Protein AF-A0A506QEF0-F1 (afdb_monomer_lite)

Foldseek 3Di:
DPPPPVVVVCVVVVPDDDDPPDDDDCPVCSVVVVQLVVCQVLQWWKWWWFQDPVRDIDIWIWRFDDWDCDPNWIWTWTQTPVVNATDIGTSVRTDPIDTPNVDHDDDDDCVSPPPCPPPPVDPPPDQDKDKDKAAPVCLVVVCVVDPNVQWDADPVRITIGIDTDDDDDD

Radius of gyration: 21.19 Å; chains: 1; bounding box: 44×52×60 Å

Sequence (170 aa):
MLPSYEEEFQNKTNRVLIDYSPWDGIEHLRPKLKLLDEALDRYALVNFTYSDAKGEVYKRIVELHMLILKGREWYLQAYCLEKEAFRLFKLKRMKELVINRERIFIRRDATTQEYIKSESKSKPSNVPEVLLRFQDEARHLAEEWFDIEVFLPLEDGSWLIKKTYPENIN

Structure (mmCIF, N/CA/C/O backbone):
data_AF-A0A506QEF0-F1
#
_entry.id   AF-A0A506QEF0-F1
#
loop_
_atom_site.group_PDB
_atom_site.id
_atom_site.type_symbol
_atom_site.label_atom_id
_atom_site.label_alt_id
_atom_site.label_comp_id
_atom_site.label_asym_id
_atom_site.label_entity_id
_atom_site.label_seq_id
_atom_site.pdbx_PDB_ins_code
_atom_site.Cartn_x
_atom_site.Cartn_y
_atom_site.Cartn_z
_atom_site.occupancy
_atom_site.B_iso_or_equiv
_atom_site.auth_seq_id
_atom_site.auth_comp_id
_atom_site.auth_asym_id
_atom_site.auth_atom_id
_atom_site.pdbx_PDB_model_num
ATOM 1 N N . MET A 1 1 ? 18.700 -33.472 5.692 1.00 44.06 1 MET A N 1
ATOM 2 C CA . MET A 1 1 ? 18.908 -32.401 4.700 1.00 44.06 1 MET A CA 1
ATOM 3 C C . MET A 1 1 ? 18.121 -31.214 5.225 1.00 44.06 1 MET A C 1
ATOM 5 O O . MET A 1 1 ? 16.912 -31.346 5.350 1.00 44.06 1 MET A O 1
ATOM 9 N N . LEU A 1 2 ? 18.797 -30.175 5.725 1.00 47.66 2 LEU A N 1
ATOM 10 C CA . LEU A 1 2 ? 18.112 -28.955 6.175 1.00 47.66 2 LEU A CA 1
ATOM 11 C C . LEU A 1 2 ? 17.526 -28.266 4.932 1.00 47.66 2 LEU A C 1
ATOM 13 O O . LEU A 1 2 ? 18.206 -28.306 3.900 1.00 47.66 2 LEU A O 1
ATOM 17 N N . PRO A 1 3 ? 16.311 -27.691 4.994 1.00 52.22 3 PRO A N 1
ATOM 18 C CA . PRO A 1 3 ? 15.786 -26.914 3.878 1.00 52.22 3 PRO A CA 1
ATOM 19 C C . PRO A 1 3 ? 16.790 -25.814 3.536 1.00 52.22 3 PRO A C 1
ATOM 21 O O . PRO A 1 3 ? 17.461 -25.280 4.428 1.00 52.22 3 PRO A O 1
ATOM 24 N N . SER A 1 4 ? 16.941 -25.500 2.251 1.00 72.56 4 SER A N 1
ATOM 25 C CA . SER A 1 4 ? 17.800 -24.378 1.880 1.00 72.56 4 SER A CA 1
ATOM 26 C C . SER A 1 4 ? 17.256 -23.104 2.542 1.00 72.56 4 SER A C 1
ATOM 28 O O . SER A 1 4 ? 16.055 -22.967 2.774 1.00 72.56 4 SER A O 1
ATOM 30 N N . TYR A 1 5 ? 18.130 -22.151 2.865 1.00 62.66 5 TYR A N 1
ATOM 31 C CA . TYR A 1 5 ? 17.712 -20.856 3.417 1.00 62.66 5 TYR A CA 1
ATOM 32 C C . TYR A 1 5 ? 16.621 -20.182 2.555 1.00 62.66 5 TYR A C 1
ATOM 34 O O . TYR A 1 5 ? 15.729 -19.518 3.080 1.00 62.66 5 TYR A O 1
ATOM 42 N N . GLU A 1 6 ? 16.651 -20.416 1.239 1.00 53.00 6 GLU A N 1
ATOM 43 C CA . GLU A 1 6 ? 15.609 -20.000 0.297 1.00 53.00 6 GLU A CA 1
ATOM 44 C C . GLU A 1 6 ? 14.266 -20.697 0.545 1.00 53.00 6 GLU A C 1
ATOM 46 O O . GLU A 1 6 ? 13.243 -20.018 0.567 1.00 53.00 6 GLU A O 1
ATOM 51 N N . GLU A 1 7 ? 14.237 -22.010 0.788 1.00 55.62 7 GLU A N 1
ATOM 52 C CA . GLU A 1 7 ? 13.002 -22.726 1.138 1.00 55.62 7 GLU A CA 1
ATOM 53 C C . GLU A 1 7 ? 12.422 -22.257 2.475 1.00 55.62 7 GLU A C 1
ATOM 55 O O . GLU A 1 7 ? 11.206 -22.099 2.594 1.00 55.62 7 GLU A O 1
ATOM 60 N N . GLU A 1 8 ? 13.250 -21.996 3.490 1.00 54.81 8 GLU A N 1
ATOM 61 C CA . GLU A 1 8 ? 12.762 -21.462 4.769 1.00 54.81 8 GLU A CA 1
ATOM 62 C C . GLU A 1 8 ? 12.234 -20.029 4.641 1.00 54.81 8 GLU A C 1
ATOM 64 O O . GLU A 1 8 ? 11.225 -19.683 5.264 1.00 54.81 8 GLU A O 1
ATOM 69 N N . PHE A 1 9 ? 12.896 -19.193 3.837 1.00 58.66 9 PHE A N 1
ATOM 70 C CA . PHE A 1 9 ? 12.467 -17.823 3.573 1.00 58.66 9 PHE A CA 1
ATOM 71 C C . PHE A 1 9 ? 11.141 -17.802 2.808 1.00 58.66 9 PHE A C 1
ATOM 73 O O . PHE A 1 9 ? 10.189 -17.172 3.269 1.00 58.66 9 PHE A O 1
ATOM 80 N N . GLN A 1 10 ? 11.046 -18.570 1.719 1.00 52.19 10 GLN A N 1
ATOM 81 C CA . GLN A 1 10 ? 9.824 -18.714 0.929 1.00 52.19 10 GLN A CA 1
ATOM 82 C C . GLN A 1 10 ? 8.669 -19.246 1.783 1.00 52.19 10 GLN A C 1
ATOM 84 O O . GLN A 1 10 ? 7.589 -18.662 1.782 1.00 52.19 10 GLN A O 1
ATOM 89 N N . ASN A 1 11 ? 8.892 -20.281 2.600 1.00 55.06 11 ASN A N 1
ATOM 90 C CA . ASN A 1 11 ? 7.862 -20.825 3.493 1.00 55.06 11 ASN A CA 1
ATOM 91 C C . ASN A 1 11 ? 7.402 -19.842 4.585 1.00 55.06 11 ASN A C 1
ATOM 93 O O . ASN A 1 11 ? 6.277 -19.960 5.078 1.00 55.06 11 ASN A O 1
ATOM 97 N N . LYS A 1 12 ? 8.236 -18.871 4.981 1.00 52.94 12 LYS A N 1
ATOM 98 C CA . LYS A 1 12 ? 7.845 -17.802 5.916 1.00 52.94 12 LYS A CA 1
ATOM 99 C C . LYS A 1 12 ? 7.071 -16.680 5.224 1.00 52.94 12 LYS A C 1
ATOM 101 O O . LYS A 1 12 ? 6.142 -16.151 5.832 1.00 52.94 12 LYS A O 1
ATOM 106 N N . THR A 1 13 ? 7.406 -16.336 3.980 1.00 57.62 13 THR A N 1
ATOM 107 C CA . THR A 1 13 ? 6.732 -15.268 3.220 1.00 57.62 13 THR A CA 1
ATOM 108 C C . THR A 1 13 ? 5.435 -15.718 2.544 1.00 57.62 13 THR A C 1
ATOM 110 O O . THR A 1 13 ? 4.525 -14.905 2.416 1.00 57.62 13 THR A O 1
ATOM 113 N N . ASN A 1 14 ? 5.275 -17.005 2.210 1.00 55.91 14 ASN A N 1
ATOM 114 C CA . ASN A 1 14 ? 4.060 -17.554 1.579 1.00 55.91 14 ASN A CA 1
ATOM 115 C C . ASN A 1 14 ? 2.872 -17.767 2.542 1.00 55.91 14 ASN A C 1
ATOM 117 O O . ASN A 1 14 ? 1.907 -18.454 2.216 1.00 55.91 14 ASN A O 1
ATOM 121 N N . ARG A 1 15 ? 2.933 -17.208 3.757 1.00 57.72 15 ARG A N 1
ATOM 122 C CA . ARG A 1 15 ? 1.884 -17.340 4.786 1.00 57.72 15 ARG A CA 1
ATOM 123 C C . ARG A 1 15 ? 0.791 -16.272 4.702 1.00 57.72 15 ARG A C 1
ATOM 125 O O . ARG A 1 15 ? -0.085 -16.242 5.561 1.00 57.72 15 ARG A O 1
ATOM 132 N N . VAL A 1 16 ? 0.842 -15.398 3.697 1.00 66.81 16 VAL A N 1
ATOM 133 C CA . VAL A 1 16 ? -0.137 -14.327 3.486 1.00 66.81 16 VAL A CA 1
ATOM 134 C C . VAL A 1 16 ? -0.883 -14.589 2.183 1.00 66.81 16 VAL A C 1
ATOM 136 O O . VAL A 1 16 ? -0.321 -14.449 1.103 1.00 66.81 16 VAL A O 1
ATOM 139 N N . LEU A 1 17 ? -2.161 -14.958 2.290 1.00 65.12 17 LEU A N 1
ATOM 140 C CA . LEU A 1 17 ? -3.068 -15.037 1.149 1.00 65.12 17 LEU A CA 1
ATOM 141 C C . LEU A 1 17 ? -3.764 -13.685 0.984 1.00 65.12 17 LEU A C 1
ATOM 143 O O . LEU A 1 17 ? -4.499 -13.255 1.872 1.00 65.12 17 LEU A O 1
ATOM 147 N N . ILE A 1 18 ? -3.556 -13.026 -0.154 1.00 70.19 18 ILE A N 1
ATOM 148 C CA . ILE A 1 18 ? -4.299 -11.814 -0.498 1.00 70.19 18 ILE A CA 1
ATOM 149 C C . ILE A 1 18 ? -5.494 -12.226 -1.358 1.00 70.19 18 ILE A C 1
ATOM 151 O O . ILE A 1 18 ? -5.364 -12.457 -2.559 1.00 70.19 18 ILE A O 1
ATOM 155 N N . ASP A 1 19 ? -6.669 -12.334 -0.737 1.00 64.75 19 ASP A N 1
ATOM 156 C CA . ASP A 1 19 ? -7.910 -12.562 -1.472 1.00 64.75 19 ASP A CA 1
ATOM 157 C C . ASP A 1 19 ? -8.424 -11.245 -2.077 1.00 64.75 19 ASP A C 1
ATOM 159 O O . ASP A 1 19 ? -8.772 -10.298 -1.372 1.00 64.75 19 ASP A O 1
ATOM 163 N N . TYR A 1 20 ? -8.469 -11.192 -3.409 1.00 66.62 20 TYR A N 1
ATOM 164 C CA . TYR A 1 20 ? -9.007 -10.063 -4.176 1.00 66.62 20 TYR A CA 1
ATOM 165 C C . TYR A 1 20 ? -10.492 -10.232 -4.541 1.00 66.62 20 TYR A C 1
ATOM 167 O O . TYR A 1 20 ? -10.981 -9.550 -5.453 1.00 66.62 20 TYR A O 1
ATOM 175 N N . SER A 1 21 ? -11.191 -11.193 -3.934 1.00 63.75 21 SER A N 1
ATOM 176 C CA . SER A 1 21 ? -12.645 -11.334 -4.036 1.00 63.75 21 SER A CA 1
ATOM 177 C C . SER A 1 21 ? -13.335 -10.086 -3.471 1.00 63.75 21 SER A C 1
ATOM 179 O O . SER A 1 21 ? -12.772 -9.420 -2.599 1.00 63.75 21 SER A O 1
ATOM 181 N N . PRO A 1 22 ? -14.506 -9.699 -4.007 1.00 56.06 22 PRO A N 1
ATOM 182 C CA . PRO A 1 22 ? -15.133 -8.445 -3.629 1.00 56.06 22 PRO A CA 1
ATOM 183 C C . PRO A 1 22 ? -15.558 -8.470 -2.160 1.00 56.06 22 PRO A C 1
ATOM 185 O O . PRO A 1 22 ? -16.517 -9.130 -1.778 1.00 56.06 22 PRO A O 1
ATOM 188 N N . TRP A 1 23 ? -14.842 -7.683 -1.370 1.00 57.97 23 TRP A N 1
ATOM 189 C CA . TRP A 1 23 ? -15.360 -7.011 -0.191 1.00 57.97 23 TRP A CA 1
ATOM 190 C C . TRP A 1 23 ? -15.617 -5.570 -0.649 1.00 57.97 23 TRP A C 1
ATOM 192 O O . TRP A 1 23 ? -14.782 -5.012 -1.362 1.00 57.97 23 TRP A O 1
ATOM 202 N N . ASP A 1 24 ? -16.799 -5.022 -0.375 1.00 59.06 24 ASP A N 1
ATOM 203 C CA . ASP A 1 24 ? -17.357 -3.820 -1.021 1.00 59.06 24 ASP A CA 1
ATOM 204 C C . ASP A 1 24 ? -16.331 -2.692 -1.341 1.00 59.06 24 ASP A C 1
ATOM 206 O O . ASP A 1 24 ? -15.483 -2.333 -0.520 1.00 59.06 24 ASP A O 1
ATOM 210 N N . GLY A 1 25 ? -16.393 -2.123 -2.556 1.00 64.19 25 GLY A N 1
ATOM 211 C CA . GLY A 1 25 ? -15.646 -0.913 -2.951 1.00 64.19 25 GLY A CA 1
ATOM 212 C C . GLY A 1 25 ? -14.288 -1.063 -3.672 1.00 64.19 25 GLY A C 1
ATOM 213 O O . GLY A 1 25 ? -13.744 -0.048 -4.120 1.00 64.19 25 GLY A O 1
ATOM 214 N N . ILE A 1 26 ? -13.730 -2.269 -3.862 1.00 69.19 26 ILE A N 1
ATOM 215 C CA . ILE A 1 26 ? -12.393 -2.463 -4.497 1.00 69.19 26 ILE A CA 1
ATOM 216 C C . ILE A 1 26 ? -12.401 -3.083 -5.906 1.00 69.19 26 ILE A C 1
ATOM 218 O O . ILE A 1 26 ? -11.336 -3.327 -6.478 1.00 69.19 26 ILE A O 1
ATOM 222 N N . GLU A 1 27 ? -13.571 -3.307 -6.507 1.00 75.75 27 GLU A N 1
ATOM 223 C CA . GLU A 1 27 ? -13.699 -4.016 -7.795 1.00 75.75 27 GLU A CA 1
ATOM 224 C C . GLU A 1 27 ? -12.857 -3.391 -8.918 1.00 75.75 27 GLU A C 1
ATOM 226 O O . GLU A 1 27 ? -12.161 -4.085 -9.661 1.00 75.75 27 GLU A O 1
ATOM 231 N N . HIS A 1 28 ? -12.839 -2.059 -8.980 1.00 78.81 28 HIS A N 1
ATOM 232 C CA . HIS A 1 28 ? -12.095 -1.290 -9.977 1.00 78.81 28 HIS A CA 1
ATOM 233 C C . HIS A 1 28 ? -10.563 -1.387 -9.825 1.00 78.81 28 HIS A C 1
ATOM 235 O O . HIS A 1 28 ? -9.825 -1.044 -10.754 1.00 78.81 28 HIS A O 1
ATOM 241 N N . LEU A 1 29 ? -10.059 -1.835 -8.669 1.00 84.69 29 LEU A N 1
ATOM 242 C CA . LEU A 1 29 ? -8.626 -2.022 -8.417 1.00 84.69 29 LEU A CA 1
ATOM 243 C C . LEU A 1 29 ? -8.159 -3.454 -8.675 1.00 84.69 29 LEU A C 1
ATOM 245 O O . LEU A 1 29 ? -6.967 -3.656 -8.902 1.00 84.69 29 LEU A O 1
ATOM 249 N N . ARG A 1 30 ? -9.065 -4.437 -8.697 1.00 83.69 30 ARG A N 1
ATOM 250 C CA . ARG A 1 30 ? -8.721 -5.858 -8.852 1.00 83.69 30 ARG A CA 1
ATOM 251 C C . ARG A 1 30 ? -7.852 -6.155 -10.084 1.00 83.69 30 ARG A C 1
ATOM 253 O O . ARG A 1 30 ? -6.853 -6.855 -9.919 1.00 83.69 30 ARG A O 1
ATOM 260 N N . PRO A 1 31 ? -8.144 -5.629 -11.294 1.00 88.44 31 PRO A N 1
ATOM 261 C CA . PRO A 1 31 ? -7.285 -5.870 -12.454 1.00 88.44 31 PRO A CA 1
ATOM 262 C C . PRO A 1 31 ? -5.871 -5.316 -12.258 1.00 88.44 31 PRO A C 1
ATOM 264 O O . PRO A 1 31 ? -4.902 -5.959 -12.647 1.00 88.44 31 PRO A O 1
ATOM 267 N N . LYS A 1 32 ? -5.744 -4.151 -11.605 1.00 91.81 32 LYS A N 1
ATOM 268 C CA . LYS A 1 32 ? -4.442 -3.549 -11.295 1.00 91.81 32 LYS A CA 1
ATOM 269 C C . LYS A 1 32 ? -3.673 -4.393 -10.290 1.00 91.81 32 LYS A C 1
ATOM 271 O O . LYS A 1 32 ? -2.498 -4.632 -10.503 1.00 91.81 32 LYS A O 1
ATOM 276 N N . LEU A 1 33 ? -4.324 -4.850 -9.221 1.00 90.50 33 LEU A N 1
ATOM 277 C CA . LEU A 1 33 ? -3.675 -5.654 -8.185 1.00 90.50 33 LEU A CA 1
ATOM 278 C C . LEU A 1 33 ? -3.122 -6.962 -8.753 1.00 90.50 33 LEU A C 1
ATOM 280 O O . LEU A 1 33 ? -1.946 -7.229 -8.559 1.00 90.50 33 LEU A O 1
ATOM 284 N N . LYS A 1 34 ? -3.910 -7.695 -9.550 1.00 88.56 34 LYS A N 1
ATOM 285 C CA . LYS A 1 34 ? -3.433 -8.908 -10.240 1.00 88.56 34 LYS A CA 1
ATOM 286 C C . LYS A 1 34 ? -2.242 -8.637 -11.160 1.00 88.56 34 LYS A C 1
ATOM 288 O O . LYS A 1 34 ? -1.300 -9.415 -11.202 1.00 88.56 34 LYS A O 1
ATOM 293 N N . LEU A 1 35 ? -2.289 -7.529 -11.900 1.00 91.38 35 LEU A N 1
ATOM 294 C CA . LEU A 1 35 ? -1.202 -7.130 -12.790 1.00 91.38 35 LEU A CA 1
ATOM 295 C C . LEU A 1 35 ? 0.080 -6.796 -12.001 1.00 91.38 35 LEU A C 1
ATOM 297 O O . LEU A 1 35 ? 1.183 -7.132 -12.414 1.00 91.38 35 LEU A O 1
ATOM 301 N N . LEU A 1 36 ? -0.056 -6.114 -10.865 1.00 91.94 36 LEU A N 1
ATOM 302 C CA . LEU A 1 36 ? 1.074 -5.747 -10.014 1.00 91.94 36 LEU A CA 1
ATOM 303 C C . LEU A 1 36 ? 1.666 -6.957 -9.287 1.00 91.94 36 LEU A C 1
ATOM 305 O O . LEU A 1 36 ? 2.877 -7.005 -9.110 1.00 91.94 36 LEU A O 1
ATOM 309 N N . ASP 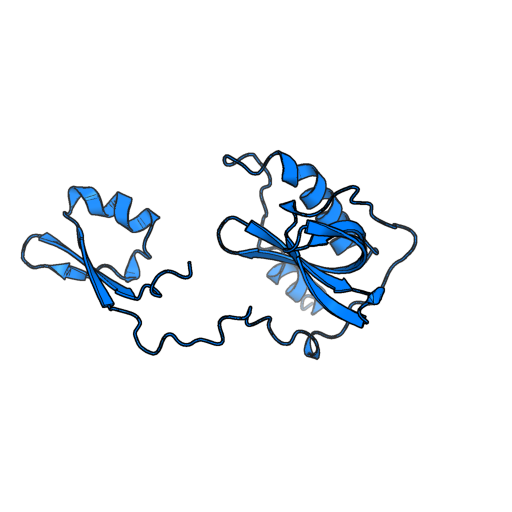A 1 37 ? 0.832 -7.924 -8.916 1.00 88.81 37 ASP A N 1
ATOM 310 C CA . ASP A 1 37 ? 1.256 -9.209 -8.358 1.00 88.81 37 ASP A CA 1
ATOM 311 C C . ASP A 1 37 ? 2.119 -9.986 -9.370 1.00 88.81 37 ASP A C 1
ATOM 313 O O . ASP A 1 37 ? 3.256 -10.342 -9.077 1.00 88.81 37 ASP A O 1
ATOM 317 N N . GLU A 1 38 ? 1.678 -10.076 -10.635 1.00 88.50 38 GLU A N 1
ATOM 318 C CA . GLU A 1 38 ? 2.495 -10.650 -11.722 1.00 88.50 38 GLU A CA 1
ATOM 319 C C . GLU A 1 38 ? 3.832 -9.900 -11.902 1.00 88.50 38 GLU A C 1
ATOM 321 O O . GLU A 1 38 ? 4.872 -10.506 -12.173 1.00 88.50 38 GLU A O 1
ATOM 326 N N . ALA A 1 39 ? 3.821 -8.568 -11.780 1.00 88.88 39 ALA A N 1
ATOM 327 C CA . ALA A 1 39 ? 5.029 -7.758 -11.919 1.00 88.88 39 ALA A CA 1
ATOM 328 C C . ALA A 1 39 ? 6.015 -7.948 -10.754 1.00 88.88 39 ALA A C 1
ATOM 330 O O . ALA A 1 39 ? 7.224 -7.870 -10.988 1.00 88.88 39 ALA A O 1
ATOM 331 N N . LEU A 1 40 ? 5.519 -8.202 -9.535 1.00 86.88 40 LEU A N 1
ATOM 332 C CA . LEU A 1 40 ? 6.340 -8.524 -8.364 1.00 86.88 40 LEU A CA 1
ATOM 333 C C . LEU A 1 40 ? 7.111 -9.825 -8.586 1.00 86.88 40 LEU A C 1
ATOM 335 O O . LEU A 1 40 ? 8.332 -9.827 -8.435 1.00 86.88 40 LEU A O 1
ATOM 339 N N . ASP A 1 41 ? 6.423 -10.885 -9.013 1.00 84.56 41 ASP A N 1
ATOM 340 C CA . ASP A 1 41 ? 7.025 -12.209 -9.227 1.00 84.56 41 ASP A CA 1
ATOM 341 C C . ASP A 1 41 ? 8.118 -12.198 -10.299 1.00 84.56 41 ASP A C 1
ATOM 343 O O . ASP A 1 41 ? 9.109 -12.926 -10.222 1.00 84.56 41 ASP A O 1
ATOM 347 N N . ARG A 1 42 ? 7.938 -11.364 -11.327 1.00 85.19 42 ARG A N 1
ATOM 348 C CA . ARG A 1 42 ? 8.848 -11.284 -12.478 1.00 85.19 42 ARG A CA 1
ATOM 349 C C . ARG A 1 42 ? 9.918 -10.206 -12.347 1.00 85.19 42 ARG A C 1
ATOM 351 O O . ARG A 1 42 ? 10.717 -10.064 -13.269 1.00 85.19 42 ARG A O 1
ATOM 358 N N . TYR A 1 43 ? 9.907 -9.422 -11.268 1.00 88.25 43 TYR A N 1
ATOM 359 C CA . TYR A 1 43 ? 10.728 -8.213 -11.129 1.00 88.25 43 TYR A CA 1
ATOM 360 C C . TYR A 1 43 ? 10.655 -7.311 -12.371 1.00 88.25 43 TYR A C 1
ATOM 362 O O . TYR A 1 43 ? 11.666 -6.802 -12.855 1.00 88.25 43 TYR A O 1
ATOM 370 N N . ALA A 1 44 ? 9.454 -7.145 -12.927 1.00 89.75 44 ALA A N 1
ATOM 371 C CA . ALA A 1 44 ? 9.240 -6.408 -14.166 1.00 89.75 44 ALA A CA 1
ATOM 372 C C . ALA A 1 44 ? 8.954 -4.924 -13.897 1.00 89.75 44 ALA A C 1
ATOM 374 O O . ALA A 1 44 ? 8.294 -4.565 -12.916 1.00 89.75 44 ALA A O 1
ATOM 375 N N . LEU A 1 45 ? 9.413 -4.042 -14.789 1.00 93.88 45 LEU A N 1
ATOM 376 C CA . LEU A 1 45 ? 9.081 -2.619 -14.700 1.00 93.88 45 LEU A CA 1
ATOM 377 C C . LEU A 1 45 ? 7.587 -2.384 -14.930 1.00 93.88 45 LEU A C 1
ATOM 379 O O . LEU A 1 45 ? 6.967 -2.963 -15.824 1.00 93.88 45 LEU A O 1
ATOM 383 N N . VAL A 1 46 ? 7.027 -1.447 -14.170 1.00 95.75 46 VAL A N 1
ATOM 384 C CA . VAL A 1 46 ? 5.621 -1.057 -14.270 1.00 95.75 46 VAL A CA 1
ATOM 385 C C . VAL A 1 46 ? 5.523 0.364 -14.811 1.00 95.75 46 VAL A C 1
ATOM 387 O O . VAL A 1 46 ? 6.190 1.276 -14.321 1.00 95.75 46 VAL A O 1
ATOM 390 N N . ASN A 1 47 ? 4.664 0.552 -15.812 1.00 96.44 47 ASN A N 1
ATOM 391 C CA . ASN A 1 47 ? 4.371 1.842 -16.425 1.00 96.44 47 ASN A CA 1
ATOM 392 C C . ASN A 1 47 ? 2.931 2.244 -16.116 1.00 96.44 47 ASN A C 1
ATOM 394 O O . ASN A 1 47 ? 2.034 1.404 -16.170 1.00 96.44 47 ASN A O 1
ATOM 398 N N . PHE A 1 48 ? 2.699 3.515 -15.803 1.00 97.25 48 PHE A N 1
ATOM 399 C CA . PHE A 1 48 ? 1.349 4.046 -15.608 1.00 97.25 48 PHE A CA 1
ATOM 400 C C . PHE A 1 48 ? 1.294 5.561 -15.759 1.00 97.25 48 PHE A C 1
ATOM 402 O O . PHE A 1 48 ? 2.282 6.271 -15.568 1.00 97.25 48 PHE A O 1
ATOM 409 N N . THR A 1 49 ? 0.090 6.055 -16.018 1.00 97.62 49 THR A N 1
ATOM 410 C CA . THR A 1 49 ? -0.269 7.465 -15.895 1.00 97.62 49 THR A CA 1
ATOM 411 C C . THR A 1 49 ? -0.743 7.732 -14.462 1.00 97.62 49 THR A C 1
ATOM 413 O O . THR A 1 49 ? -1.623 7.041 -13.951 1.00 97.62 49 THR A O 1
ATOM 416 N N . TYR A 1 50 ? -0.158 8.716 -13.781 1.00 96.69 50 TYR A N 1
ATOM 417 C CA . TYR A 1 50 ? -0.427 9.048 -12.383 1.00 96.69 50 TYR A CA 1
ATOM 418 C C . TYR A 1 50 ? -0.946 10.473 -12.245 1.00 96.69 50 TYR A C 1
ATOM 420 O O . TYR A 1 50 ? -0.268 11.410 -12.659 1.00 96.69 50 TYR A O 1
ATOM 428 N N . SER A 1 51 ? -2.109 10.627 -11.614 1.00 94.69 51 SER A N 1
ATOM 429 C CA . SER A 1 51 ? -2.599 11.927 -11.150 1.00 94.69 51 SER A CA 1
ATOM 430 C C . SER A 1 51 ? -2.095 12.168 -9.732 1.00 94.69 51 SER A C 1
ATOM 432 O O . SER A 1 51 ? -2.349 11.359 -8.838 1.00 94.69 51 SER A O 1
ATOM 434 N N . ASP A 1 52 ? -1.386 13.261 -9.493 1.00 88.25 52 ASP A N 1
ATOM 435 C CA . ASP A 1 52 ? -0.879 13.577 -8.162 1.00 88.25 52 ASP A CA 1
ATOM 436 C C . ASP A 1 52 ? -1.959 14.205 -7.249 1.00 88.25 52 ASP A C 1
ATOM 438 O O . ASP A 1 52 ? -3.158 14.121 -7.522 1.00 88.25 52 ASP A O 1
ATOM 442 N N . ALA A 1 53 ? -1.563 14.763 -6.100 1.00 82.94 53 ALA A N 1
ATOM 443 C CA . ALA A 1 53 ? -2.505 15.395 -5.171 1.00 82.94 53 ALA A CA 1
ATOM 444 C C . ALA A 1 53 ? -3.058 16.743 -5.662 1.00 82.94 53 ALA A C 1
ATOM 446 O O . ALA A 1 53 ? -4.128 17.135 -5.207 1.00 82.94 53 ALA A O 1
ATOM 447 N N . LYS A 1 54 ? -2.350 17.419 -6.570 1.00 87.56 54 LYS A N 1
ATOM 448 C CA . LYS A 1 54 ? -2.753 18.687 -7.188 1.00 87.56 54 LYS A CA 1
ATOM 449 C C . LYS A 1 54 ? -3.555 18.476 -8.476 1.00 87.56 54 LYS A C 1
ATOM 451 O O . LYS A 1 54 ? -4.064 19.439 -9.036 1.00 87.56 54 LYS A O 1
ATOM 456 N N . GLY A 1 55 ? -3.687 17.228 -8.929 1.00 85.56 55 GLY A N 1
ATOM 457 C CA . GLY A 1 55 ? -4.354 16.877 -10.183 1.00 85.56 55 GLY A CA 1
ATOM 458 C C . GLY A 1 55 ? -3.420 16.902 -11.393 1.00 85.56 55 GLY A C 1
ATOM 459 O O . GLY A 1 55 ? -3.879 16.701 -12.515 1.00 85.56 55 GLY A O 1
ATOM 460 N N . GLU A 1 56 ? -2.119 17.111 -11.185 1.00 91.81 56 GLU A N 1
ATOM 461 C CA . GLU A 1 56 ? -1.133 17.081 -12.259 1.00 91.81 56 GLU A CA 1
ATOM 462 C C . GLU A 1 56 ? -0.899 15.635 -12.703 1.00 91.81 56 GLU A C 1
ATOM 464 O O . GLU A 1 56 ? -0.782 14.714 -11.885 1.00 91.81 56 GLU A O 1
ATOM 469 N N . VAL A 1 57 ? -0.861 15.429 -14.019 1.00 94.44 57 VAL A N 1
ATOM 470 C CA . VAL A 1 57 ? -0.793 14.101 -14.628 1.00 94.44 57 VAL A CA 1
ATOM 471 C C . VAL A 1 57 ? 0.602 13.844 -15.167 1.00 94.44 57 VAL A C 1
ATOM 473 O O . VAL A 1 57 ? 1.150 14.641 -15.924 1.00 94.44 57 VAL A O 1
ATOM 476 N N . TYR A 1 58 ? 1.154 12.683 -14.828 1.00 93.69 58 TYR A N 1
ATOM 477 C CA . TYR A 1 58 ? 2.486 12.292 -15.260 1.00 93.69 58 TYR A CA 1
ATOM 478 C C . TYR A 1 58 ? 2.553 10.832 -15.679 1.00 93.69 58 TYR A C 1
ATOM 480 O O . TYR A 1 58 ? 1.921 9.978 -15.062 1.00 93.69 58 TYR A O 1
ATOM 488 N N . LYS A 1 59 ? 3.401 10.518 -16.658 1.00 97.38 59 LYS A N 1
ATOM 489 C CA . LYS A 1 59 ? 3.792 9.132 -16.927 1.00 97.38 59 LYS A CA 1
ATOM 490 C C . LYS A 1 59 ? 4.899 8.721 -15.965 1.00 97.38 59 LYS A C 1
ATOM 492 O O . LYS A 1 59 ? 5.816 9.494 -15.705 1.00 97.38 59 LYS A O 1
ATOM 497 N N . ARG A 1 60 ? 4.800 7.515 -15.417 1.00 96.44 60 ARG A N 1
ATOM 498 C CA . ARG A 1 60 ? 5.771 6.951 -14.480 1.00 96.44 60 ARG A CA 1
ATOM 499 C C . ARG A 1 60 ? 6.214 5.584 -14.957 1.00 96.44 60 ARG A C 1
ATOM 501 O O . ARG A 1 60 ? 5.393 4.796 -15.417 1.00 96.44 60 ARG A O 1
ATOM 508 N N . ILE A 1 61 ? 7.508 5.337 -14.799 1.00 96.56 61 ILE A N 1
ATOM 509 C CA . ILE A 1 61 ? 8.148 4.035 -14.965 1.00 96.56 61 ILE A CA 1
ATOM 510 C C . ILE A 1 61 ? 8.815 3.721 -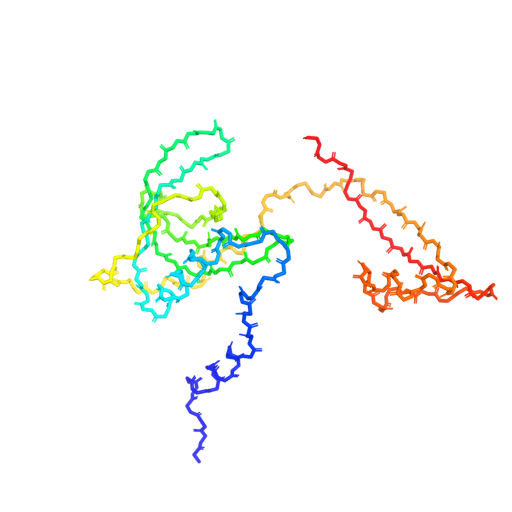13.636 1.00 96.56 61 ILE A C 1
ATOM 512 O O . ILE A 1 61 ? 9.587 4.543 -13.126 1.00 96.56 61 ILE A O 1
ATOM 516 N N . VAL A 1 62 ? 8.474 2.580 -13.047 1.00 95.44 62 VAL A N 1
ATOM 517 C CA . VAL A 1 62 ? 8.898 2.256 -11.687 1.00 95.44 62 VAL A CA 1
ATOM 518 C C . VAL A 1 62 ? 9.312 0.795 -11.537 1.00 95.44 62 VAL A C 1
ATOM 520 O O . VAL A 1 62 ? 8.761 -0.095 -12.185 1.00 95.44 62 VAL A O 1
ATOM 523 N N . GLU A 1 63 ? 10.254 0.563 -10.629 1.00 93.94 63 GLU A N 1
ATOM 524 C CA . GLU A 1 63 ? 10.642 -0.761 -10.142 1.00 93.94 63 GLU A CA 1
ATOM 525 C C . GLU A 1 63 ? 9.769 -1.105 -8.927 1.00 93.94 63 GLU A C 1
ATOM 527 O O . GLU A 1 63 ? 9.924 -0.515 -7.850 1.00 93.94 63 GLU A O 1
ATOM 532 N N . LEU A 1 64 ? 8.809 -2.015 -9.089 1.00 91.44 64 LEU A N 1
ATOM 533 C CA . LEU A 1 64 ? 7.851 -2.369 -8.040 1.00 91.44 64 LEU A CA 1
ATOM 534 C C . LEU A 1 64 ? 8.519 -3.140 -6.896 1.00 91.44 64 LEU A C 1
ATOM 536 O O . LEU A 1 64 ? 9.098 -4.193 -7.114 1.00 91.44 64 LEU A O 1
ATOM 540 N N . HIS A 1 65 ? 8.409 -2.646 -5.662 1.00 87.75 65 HIS A N 1
ATOM 541 C CA . HIS A 1 65 ? 9.024 -3.298 -4.503 1.00 87.75 65 HIS A CA 1
ATOM 542 C C . HIS A 1 65 ? 8.019 -3.891 -3.521 1.00 87.75 65 HIS A C 1
ATOM 544 O O . HIS A 1 65 ? 8.330 -4.910 -2.906 1.00 87.75 65 HIS A O 1
ATOM 550 N N . MET A 1 66 ? 6.862 -3.256 -3.319 1.00 86.94 66 MET A N 1
ATOM 551 C CA . MET A 1 66 ? 5.861 -3.735 -2.364 1.00 86.94 66 MET A CA 1
ATOM 552 C C . MET A 1 66 ? 4.469 -3.201 -2.702 1.00 86.94 66 MET A C 1
ATOM 554 O O . MET A 1 66 ? 4.319 -2.047 -3.117 1.00 86.94 66 MET A O 1
ATOM 558 N N . LEU A 1 67 ? 3.450 -4.026 -2.465 1.00 88.69 67 LEU A N 1
ATOM 559 C CA . LEU A 1 67 ? 2.061 -3.591 -2.357 1.00 88.69 67 LEU A CA 1
ATOM 560 C C . LEU A 1 67 ? 1.701 -3.447 -0.880 1.00 88.69 67 LEU A C 1
ATOM 562 O O . LEU A 1 67 ? 1.972 -4.337 -0.081 1.00 88.69 67 LEU A O 1
ATOM 566 N N . ILE A 1 68 ? 1.113 -2.311 -0.520 1.00 85.81 68 ILE A N 1
ATOM 567 C CA . ILE A 1 68 ? 0.808 -1.957 0.867 1.00 85.81 68 ILE A CA 1
ATOM 568 C C . ILE A 1 68 ? -0.677 -1.637 0.968 1.00 85.81 68 ILE A C 1
ATOM 570 O O . ILE A 1 68 ? -1.161 -0.707 0.317 1.00 85.81 68 ILE A O 1
ATOM 574 N N . LEU A 1 69 ? -1.386 -2.361 1.830 1.00 83.94 69 LEU A N 1
ATOM 575 C CA . LEU A 1 69 ? -2.717 -1.980 2.284 1.00 83.94 69 LEU A CA 1
ATOM 576 C C . LEU A 1 69 ? -2.572 -1.151 3.565 1.00 83.94 69 LEU A C 1
ATOM 578 O O . LEU A 1 69 ? -2.133 -1.660 4.594 1.00 83.94 69 LEU A O 1
ATOM 582 N N . LYS A 1 70 ? -2.906 0.143 3.502 1.00 75.88 70 LYS A N 1
ATOM 583 C CA . LYS A 1 70 ? -2.883 1.048 4.663 1.00 75.88 70 LYS A CA 1
ATOM 584 C C . LYS A 1 70 ? -4.275 1.633 4.872 1.00 75.88 70 LYS A C 1
ATOM 586 O O . LYS A 1 70 ? -4.750 2.423 4.053 1.00 75.88 70 LYS A O 1
ATOM 591 N N . GLY A 1 71 ? -4.923 1.259 5.975 1.00 79.56 71 GLY A N 1
ATOM 592 C CA . GLY A 1 71 ? -6.355 1.508 6.155 1.00 79.56 71 GLY A CA 1
ATOM 593 C C . GLY A 1 71 ? -7.146 0.737 5.096 1.00 79.56 71 GLY A C 1
ATOM 594 O O . GLY A 1 71 ? -6.948 -0.461 4.941 1.00 79.56 71 GLY A O 1
ATOM 595 N N . ARG A 1 72 ? -7.988 1.427 4.322 1.00 78.19 72 ARG A N 1
ATOM 596 C CA . ARG A 1 72 ? -8.762 0.842 3.205 1.00 78.19 72 ARG A CA 1
ATOM 597 C C . ARG A 1 72 ? -8.204 1.198 1.824 1.00 78.19 72 ARG A C 1
ATOM 599 O O . ARG A 1 72 ? -8.897 1.108 0.818 1.00 78.19 72 ARG A O 1
ATOM 606 N N . GLU A 1 73 ? -6.963 1.670 1.771 1.00 84.44 73 GLU A N 1
ATOM 607 C CA . GLU A 1 73 ? -6.362 2.208 0.554 1.00 84.44 73 GLU A CA 1
ATOM 608 C C . GLU A 1 73 ? -5.134 1.388 0.163 1.00 84.44 73 GLU A C 1
ATOM 610 O O . GLU A 1 73 ? -4.246 1.137 0.982 1.00 84.44 73 GLU A O 1
ATOM 615 N N . TRP A 1 74 ? -5.069 1.016 -1.114 1.00 88.81 74 TRP A N 1
ATOM 616 C CA . TRP A 1 74 ? -3.922 0.322 -1.683 1.00 88.81 74 TRP A CA 1
ATOM 617 C C . TRP A 1 74 ? -2.869 1.298 -2.202 1.00 88.81 74 TRP A C 1
ATOM 619 O O . TRP A 1 74 ? -3.162 2.241 -2.953 1.00 88.81 74 TRP A O 1
ATOM 629 N N . TYR A 1 75 ? -1.620 1.003 -1.860 1.00 91.19 75 TYR A N 1
ATOM 630 C CA . TYR A 1 75 ? -0.438 1.725 -2.293 1.00 91.19 75 TYR A CA 1
ATOM 631 C C . TYR A 1 75 ? 0.555 0.787 -2.965 1.00 91.19 75 TYR A C 1
ATOM 633 O O . TYR A 1 75 ? 0.713 -0.372 -2.590 1.00 91.19 75 TYR A O 1
ATOM 641 N N . LEU A 1 76 ? 1.261 1.344 -3.935 1.00 92.12 76 LEU A N 1
ATOM 642 C CA . LEU A 1 76 ? 2.417 0.755 -4.576 1.00 92.12 76 LEU A CA 1
ATOM 643 C C . LEU A 1 76 ? 3.654 1.494 -4.076 1.00 92.12 76 LEU A C 1
ATOM 645 O O . LEU A 1 76 ? 3.769 2.705 -4.279 1.00 92.12 76 LEU A O 1
ATOM 649 N N . GLN A 1 77 ? 4.563 0.777 -3.423 1.00 91.06 77 GLN A N 1
ATOM 650 C CA . GLN A 1 77 ? 5.906 1.261 -3.138 1.00 91.06 77 GLN A CA 1
ATOM 651 C C . GLN A 1 77 ? 6.829 0.830 -4.268 1.00 91.06 77 GLN A C 1
ATOM 653 O O . GLN A 1 77 ? 6.972 -0.361 -4.555 1.00 91.06 77 GLN A O 1
ATOM 658 N N . ALA A 1 78 ? 7.480 1.804 -4.891 1.00 91.62 78 ALA A N 1
ATOM 659 C CA . ALA A 1 78 ? 8.387 1.537 -5.991 1.00 91.62 78 ALA A CA 1
ATOM 660 C C . ALA A 1 78 ? 9.480 2.593 -6.104 1.00 91.62 78 ALA A C 1
ATOM 662 O O . ALA A 1 78 ? 9.299 3.740 -5.683 1.00 91.62 78 ALA A O 1
ATOM 663 N N . TYR A 1 79 ? 10.600 2.203 -6.703 1.00 92.06 79 TYR A N 1
ATOM 664 C CA . TYR A 1 79 ? 11.644 3.137 -7.094 1.00 92.06 79 TYR A CA 1
ATOM 665 C C . TYR A 1 79 ? 11.249 3.790 -8.421 1.00 92.06 79 TYR A C 1
ATOM 667 O O . TYR A 1 79 ? 11.064 3.114 -9.433 1.00 92.06 79 TYR A O 1
ATOM 675 N N . CYS A 1 80 ? 11.041 5.104 -8.402 1.00 93.50 80 CYS A N 1
ATOM 676 C CA . CYS A 1 80 ? 10.633 5.870 -9.572 1.00 93.50 80 CYS A CA 1
ATOM 677 C C . CYS A 1 80 ? 11.865 6.271 -10.375 1.00 93.50 80 CYS A C 1
ATOM 679 O O . CYS A 1 80 ? 12.652 7.077 -9.885 1.00 93.50 80 CYS A O 1
ATOM 681 N N . LEU A 1 81 ? 11.999 5.775 -11.607 1.00 93.25 81 LEU A N 1
ATOM 682 C CA . LEU A 1 81 ? 13.201 6.003 -12.417 1.00 93.25 81 LEU A CA 1
ATOM 683 C C . LEU A 1 81 ? 13.425 7.485 -12.732 1.00 93.25 81 LEU A C 1
ATOM 685 O O . LEU A 1 81 ? 14.539 7.970 -12.641 1.00 93.25 81 LEU A O 1
ATOM 689 N N . GLU A 1 82 ? 12.358 8.228 -13.029 1.00 93.94 82 GLU A N 1
ATOM 690 C CA . GLU A 1 82 ? 12.453 9.664 -13.340 1.00 93.94 82 GLU A CA 1
ATOM 691 C C . GLU A 1 82 ? 12.854 10.514 -12.126 1.00 93.94 82 GLU A C 1
ATOM 693 O O . GLU A 1 82 ? 13.439 11.582 -12.266 1.00 93.94 82 GLU A O 1
ATOM 698 N N . LYS A 1 83 ? 12.471 10.083 -10.921 1.00 92.69 83 LYS A N 1
ATOM 699 C CA . LYS A 1 83 ? 12.761 10.825 -9.684 1.00 92.69 83 LYS A CA 1
ATOM 700 C C . LYS A 1 83 ? 13.945 10.253 -8.920 1.00 92.69 83 LYS A C 1
ATOM 702 O O . LYS A 1 83 ? 14.249 10.787 -7.861 1.00 92.69 83 LYS A O 1
ATOM 707 N N . GLU A 1 84 ? 14.518 9.163 -9.421 1.00 92.25 84 GLU A N 1
ATOM 708 C CA . GLU A 1 84 ? 15.634 8.427 -8.832 1.00 92.25 84 GLU A CA 1
ATOM 709 C C . GLU A 1 84 ? 15.457 8.162 -7.326 1.00 92.25 84 GLU A C 1
ATOM 711 O O . GLU A 1 84 ? 16.406 8.178 -6.543 1.00 92.25 84 GLU A O 1
ATOM 716 N N . ALA A 1 85 ? 14.215 7.904 -6.904 1.00 90.12 85 ALA A N 1
ATOM 717 C CA . ALA A 1 85 ? 13.857 7.776 -5.496 1.00 90.12 85 ALA A CA 1
ATOM 718 C C . ALA A 1 85 ? 12.672 6.831 -5.279 1.00 90.12 85 ALA A C 1
ATOM 720 O O . ALA A 1 85 ? 11.772 6.718 -6.122 1.00 90.12 85 ALA A O 1
ATOM 721 N N . PHE A 1 86 ? 12.630 6.211 -4.098 1.00 88.00 86 PHE A N 1
ATOM 722 C CA . PHE A 1 86 ? 11.468 5.461 -3.632 1.00 88.00 86 PHE A CA 1
ATOM 723 C C . PHE A 1 86 ? 10.276 6.377 -3.371 1.00 88.00 86 PHE A C 1
ATOM 725 O O . PHE A 1 86 ? 10.403 7.444 -2.770 1.00 88.00 86 PHE A O 1
ATOM 732 N N . ARG A 1 87 ? 9.093 5.955 -3.822 1.00 89.81 87 ARG A N 1
ATOM 733 C CA . ARG A 1 87 ? 7.836 6.688 -3.641 1.00 89.81 87 ARG A CA 1
ATOM 734 C C . ARG A 1 87 ? 6.673 5.740 -3.384 1.00 89.81 87 ARG A C 1
ATOM 736 O O . ARG A 1 87 ? 6.688 4.586 -3.811 1.00 89.81 87 ARG A O 1
ATOM 743 N N . LEU A 1 88 ? 5.647 6.273 -2.720 1.00 90.81 88 LEU A N 1
ATOM 744 C CA . LEU A 1 88 ? 4.334 5.646 -2.609 1.00 90.81 88 LEU A CA 1
ATOM 745 C C . LEU A 1 88 ? 3.374 6.234 -3.635 1.00 90.81 88 LEU A C 1
ATOM 747 O O . LEU A 1 88 ? 3.233 7.453 -3.755 1.00 90.81 88 LEU A O 1
ATOM 751 N N . PHE A 1 89 ? 2.653 5.354 -4.314 1.00 92.56 89 PHE A N 1
ATOM 752 C CA . PHE A 1 89 ? 1.644 5.715 -5.295 1.00 92.56 89 PHE A CA 1
ATOM 753 C C . PHE A 1 89 ? 0.306 5.091 -4.907 1.00 92.56 89 PHE A C 1
ATOM 755 O O . PHE A 1 89 ? 0.216 3.880 -4.718 1.00 92.56 89 PHE A O 1
ATOM 762 N N . LYS A 1 90 ? -0.753 5.900 -4.807 1.00 92.12 90 LYS A N 1
ATOM 763 C CA . LYS A 1 90 ? -2.112 5.390 -4.557 1.00 92.12 90 LYS A CA 1
ATOM 764 C C . LYS A 1 90 ? -2.632 4.690 -5.810 1.00 92.12 90 LYS A C 1
ATOM 766 O O . LYS A 1 90 ? -2.723 5.331 -6.858 1.00 92.12 90 LYS A O 1
ATOM 771 N N . LEU A 1 91 ? -3.059 3.431 -5.710 1.00 93.44 91 LEU A N 1
ATOM 772 C CA . LEU A 1 91 ? -3.530 2.667 -6.878 1.00 93.44 91 LEU A CA 1
ATOM 773 C C . LEU A 1 91 ? -4.759 3.301 -7.548 1.00 93.44 91 LEU A C 1
ATOM 775 O O . LEU A 1 91 ? -4.892 3.276 -8.778 1.00 93.44 91 LEU A O 1
ATOM 779 N N . LYS A 1 92 ? -5.635 3.939 -6.761 1.00 91.19 92 LYS A N 1
ATOM 780 C CA . LYS A 1 92 ? -6.803 4.663 -7.287 1.00 91.19 92 LYS A CA 1
ATOM 781 C C . LYS A 1 92 ? -6.450 5.872 -8.159 1.00 91.19 92 LYS A C 1
ATOM 783 O O . LYS A 1 92 ? -7.272 6.302 -8.956 1.00 91.19 92 LYS A O 1
ATOM 788 N N . ARG A 1 93 ? -5.223 6.399 -8.047 1.00 94.19 93 ARG A N 1
ATOM 789 C CA . ARG A 1 93 ? -4.720 7.534 -8.842 1.00 94.19 93 ARG A CA 1
ATOM 790 C C . ARG A 1 93 ? -3.946 7.116 -10.098 1.00 94.19 93 ARG A C 1
ATOM 792 O O . ARG A 1 93 ? -3.477 7.976 -10.840 1.00 94.19 93 ARG A O 1
ATOM 799 N N . MET A 1 94 ? -3.819 5.811 -10.339 1.00 95.06 94 MET A N 1
ATOM 800 C CA . MET A 1 94 ? -3.172 5.258 -11.528 1.00 95.06 94 MET A CA 1
ATOM 801 C C . MET A 1 94 ? -4.180 5.019 -12.652 1.00 95.06 94 MET A C 1
ATOM 803 O O . MET A 1 94 ? -5.293 4.543 -12.413 1.00 95.06 94 MET A O 1
ATOM 807 N N . LYS A 1 95 ? -3.763 5.260 -13.888 1.00 93.88 95 LYS A N 1
ATOM 808 C CA . LYS A 1 95 ? -4.456 4.893 -15.126 1.00 93.88 95 LYS A CA 1
ATOM 809 C C . LYS A 1 95 ? -3.459 4.224 -16.070 1.00 93.88 95 LYS A C 1
ATOM 811 O O . LYS A 1 95 ? -2.256 4.395 -15.894 1.00 93.88 95 LYS A O 1
ATOM 816 N N . GLU A 1 96 ? -3.969 3.476 -17.050 1.00 95.12 96 GLU A N 1
ATOM 817 C CA . GLU A 1 96 ? -3.148 2.901 -18.134 1.00 95.12 96 GLU A CA 1
ATOM 818 C C . GLU A 1 96 ? -1.957 2.082 -17.602 1.00 95.12 96 GLU A C 1
ATOM 820 O O . GLU A 1 96 ? -0.826 2.217 -18.059 1.00 95.12 96 GLU A O 1
ATOM 825 N N . LEU A 1 97 ? -2.209 1.277 -16.565 1.00 95.75 97 LEU A N 1
ATOM 826 C CA . LEU A 1 97 ? -1.192 0.455 -15.920 1.00 95.75 97 LEU A CA 1
ATOM 827 C C . LEU A 1 97 ? -0.783 -0.696 -16.849 1.00 95.75 97 LEU A C 1
ATOM 829 O O . LEU A 1 97 ? -1.634 -1.493 -17.243 1.00 95.75 97 LEU A O 1
ATOM 833 N N . VAL A 1 98 ? 0.508 -0.804 -17.157 1.00 94.75 98 VAL A N 1
ATOM 834 C CA . VAL A 1 98 ? 1.070 -1.835 -18.042 1.00 94.75 98 VAL A CA 1
ATOM 835 C C . VAL A 1 98 ? 2.388 -2.363 -17.472 1.00 94.75 98 VAL A C 1
ATOM 837 O O . VAL A 1 98 ? 3.249 -1.586 -17.053 1.00 94.75 98 VAL A O 1
ATOM 840 N N . ILE A 1 99 ? 2.573 -3.685 -17.499 1.00 92.69 99 ILE A N 1
ATOM 841 C CA . ILE A 1 99 ? 3.855 -4.334 -17.183 1.00 92.69 99 ILE A CA 1
ATOM 842 C C . ILE A 1 99 ? 4.733 -4.333 -18.431 1.00 92.69 99 ILE A C 1
ATOM 844 O O . ILE A 1 99 ? 4.302 -4.780 -19.495 1.00 92.69 99 ILE A O 1
ATOM 848 N N . ASN A 1 100 ? 5.984 -3.904 -18.300 1.00 87.94 100 ASN A N 1
ATOM 849 C CA . ASN A 1 100 ? 6.999 -4.165 -19.310 1.00 87.94 100 ASN A CA 1
ATOM 850 C C . ASN A 1 100 ? 7.701 -5.491 -18.990 1.00 87.94 100 ASN A C 1
ATOM 852 O O . ASN A 1 100 ? 8.656 -5.530 -18.218 1.00 87.94 100 ASN A O 1
ATOM 856 N N . ARG A 1 101 ? 7.209 -6.576 -19.595 1.00 80.31 101 ARG A N 1
ATOM 857 C CA . ARG A 1 101 ? 7.706 -7.942 -19.362 1.00 80.31 101 ARG A CA 1
ATOM 858 C C . ARG A 1 101 ? 9.128 -8.188 -19.878 1.00 80.31 101 ARG A C 1
ATOM 860 O O . ARG A 1 101 ? 9.744 -9.165 -19.472 1.00 80.31 101 ARG A O 1
ATOM 867 N N . GLU A 1 102 ? 9.648 -7.327 -20.748 1.00 79.50 102 GLU A N 1
ATOM 868 C CA . GLU A 1 102 ? 10.991 -7.462 -21.330 1.00 79.50 102 GLU A CA 1
ATOM 869 C C . GLU A 1 102 ? 12.069 -6.764 -20.493 1.00 79.50 102 GLU A C 1
ATOM 871 O O . GLU A 1 102 ? 13.259 -7.025 -20.660 1.00 79.50 102 GLU A O 1
ATOM 876 N N . ARG A 1 103 ? 11.669 -5.867 -19.583 1.00 79.69 103 ARG A N 1
ATOM 877 C CA . ARG A 1 103 ? 12.585 -5.140 -18.703 1.00 79.69 103 ARG A CA 1
ATOM 878 C C . ARG A 1 103 ? 12.437 -5.612 -17.269 1.00 79.69 103 ARG A C 1
ATOM 880 O O . ARG A 1 103 ? 11.543 -5.168 -16.549 1.00 79.69 103 ARG A O 1
ATOM 887 N N . ILE A 1 104 ? 13.367 -6.471 -16.874 1.00 84.62 104 ILE A N 1
ATOM 888 C CA . ILE A 1 104 ? 13.543 -6.910 -15.493 1.00 84.62 104 ILE A CA 1
ATOM 889 C C . ILE A 1 104 ? 14.536 -6.002 -14.760 1.00 84.62 104 ILE A C 1
ATOM 891 O O . ILE A 1 104 ? 15.460 -5.463 -15.374 1.00 84.62 104 ILE A O 1
ATOM 895 N N . PHE A 1 105 ? 14.352 -5.829 -13.456 1.00 85.06 105 PHE A N 1
ATOM 896 C CA . PHE A 1 105 ? 15.293 -5.120 -12.589 1.00 85.06 105 PHE A CA 1
ATOM 897 C C . PHE A 1 105 ? 15.815 -6.047 -11.489 1.00 85.06 105 PHE A C 1
ATOM 899 O O . PHE A 1 105 ? 15.147 -6.993 -11.078 1.00 85.06 105 PHE A O 1
ATOM 906 N N . ILE A 1 106 ? 17.015 -5.757 -10.990 1.00 85.56 106 ILE A N 1
ATOM 907 C CA . ILE A 1 106 ? 17.513 -6.371 -9.757 1.00 85.56 106 ILE A CA 1
ATOM 908 C C . ILE A 1 106 ? 16.975 -5.535 -8.604 1.00 85.56 106 ILE A C 1
ATOM 910 O O . ILE A 1 106 ? 17.136 -4.312 -8.594 1.00 85.56 106 ILE A O 1
ATOM 914 N N . ARG A 1 107 ? 16.299 -6.185 -7.654 1.00 82.81 107 ARG A N 1
ATOM 915 C CA . ARG A 1 107 ? 15.704 -5.503 -6.504 1.00 82.81 107 ARG A CA 1
ATOM 916 C C . ARG A 1 107 ? 16.779 -4.724 -5.751 1.00 82.81 107 ARG A C 1
ATOM 918 O O . ARG A 1 107 ? 17.849 -5.255 -5.469 1.00 82.81 107 ARG A O 1
ATOM 925 N N . ARG A 1 108 ? 16.486 -3.466 -5.428 1.00 83.44 108 ARG A N 1
ATOM 926 C CA . ARG A 1 108 ? 17.415 -2.621 -4.675 1.00 83.44 108 ARG A CA 1
ATOM 927 C C . ARG A 1 108 ? 17.439 -3.057 -3.214 1.00 83.44 108 ARG A C 1
ATOM 929 O O . ARG A 1 108 ? 16.401 -3.442 -2.668 1.00 83.44 108 ARG A O 1
ATOM 936 N N . ASP A 1 109 ? 18.610 -2.967 -2.591 1.00 72.81 109 ASP A N 1
ATOM 937 C CA . ASP A 1 109 ? 18.805 -3.408 -1.212 1.00 72.81 109 ASP A CA 1
ATOM 938 C C . ASP A 1 109 ? 17.873 -2.691 -0.229 1.00 72.81 109 ASP A C 1
ATOM 940 O O . ASP A 1 109 ? 17.666 -1.470 -0.272 1.00 72.81 109 ASP A O 1
ATOM 944 N N . ALA A 1 110 ? 17.337 -3.483 0.703 1.00 54.97 110 ALA A N 1
ATOM 945 C CA . ALA A 1 110 ? 16.374 -3.056 1.712 1.00 54.97 110 ALA A CA 1
ATOM 946 C C . ALA A 1 110 ? 16.918 -1.983 2.673 1.00 54.97 110 ALA A C 1
ATOM 948 O O . ALA A 1 110 ? 16.141 -1.336 3.361 1.00 54.97 110 ALA A O 1
ATOM 949 N N . THR A 1 111 ? 18.224 -1.715 2.690 1.00 51.47 111 THR A N 1
ATOM 950 C CA . THR A 1 111 ? 18.816 -0.586 3.429 1.00 51.47 111 THR A CA 1
ATOM 951 C C . THR A 1 111 ? 18.359 0.777 2.901 1.00 51.47 111 THR A C 1
ATOM 953 O O . THR A 1 111 ? 18.371 1.750 3.648 1.00 51.47 111 THR A O 1
ATOM 956 N N . THR A 1 112 ? 17.872 0.840 1.655 1.00 49.78 112 THR A N 1
ATOM 957 C CA . THR A 1 112 ? 17.222 2.036 1.083 1.00 49.78 112 THR A CA 1
ATOM 958 C C . THR A 1 112 ? 15.710 2.061 1.350 1.00 49.78 112 THR A C 1
ATOM 960 O O . THR A 1 112 ? 15.038 3.048 1.048 1.00 49.78 112 THR A O 1
ATOM 963 N N . GLN A 1 113 ? 15.150 1.004 1.956 1.00 51.22 113 GLN A N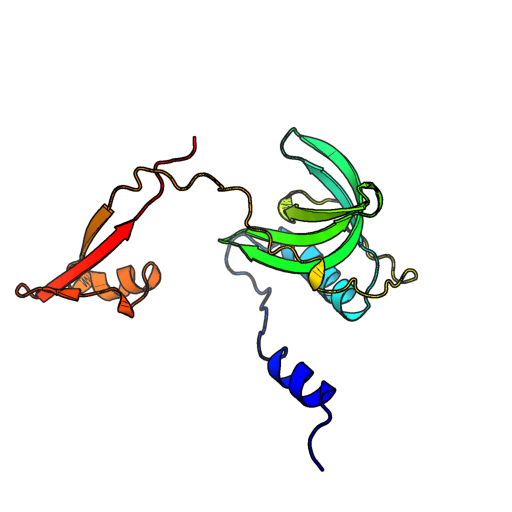 1
ATOM 964 C CA . GLN A 1 113 ? 13.854 1.079 2.626 1.00 51.22 113 GLN A CA 1
ATOM 965 C C . GLN A 1 113 ? 14.070 1.835 3.937 1.00 51.22 113 GLN A C 1
ATOM 967 O O . GLN A 1 113 ? 13.935 1.281 5.027 1.00 51.22 113 GLN A O 1
ATOM 972 N N . GLU A 1 114 ? 14.392 3.127 3.839 1.00 48.53 114 GLU A N 1
ATOM 973 C CA . GLU A 1 114 ? 13.988 4.056 4.879 1.00 48.53 114 GLU A CA 1
ATOM 974 C C . GLU A 1 114 ? 12.487 3.854 5.017 1.00 48.53 114 GLU A C 1
ATOM 976 O O . GLU A 1 114 ? 11.689 4.278 4.178 1.00 48.53 114 GLU A O 1
ATOM 981 N N . TYR A 1 115 ? 12.153 3.049 6.025 1.00 49.38 115 TYR A N 1
ATOM 982 C CA . TYR A 1 115 ? 10.825 2.701 6.458 1.00 49.38 115 TYR A CA 1
ATOM 983 C C . TYR A 1 115 ? 10.006 3.961 6.297 1.00 49.38 115 TYR A C 1
ATOM 985 O O . TYR A 1 115 ? 10.318 4.967 6.941 1.00 49.38 115 TYR A O 1
ATOM 993 N N . ILE A 1 116 ? 9.056 3.940 5.362 1.00 53.47 116 ILE A N 1
ATOM 994 C CA . ILE A 1 116 ? 8.240 5.097 5.036 1.00 53.47 116 ILE A CA 1
ATOM 995 C C . ILE A 1 116 ? 7.376 5.325 6.273 1.00 53.47 116 ILE A C 1
ATOM 997 O O . ILE A 1 116 ? 6.222 4.909 6.352 1.00 53.47 116 ILE A O 1
ATOM 1001 N N . LYS A 1 117 ? 7.962 5.992 7.275 1.00 46.69 117 LYS A N 1
ATOM 1002 C CA . LYS A 1 117 ? 7.298 6.885 8.203 1.00 46.69 117 LYS A CA 1
ATOM 1003 C C . LYS A 1 117 ? 6.660 7.899 7.282 1.00 46.69 117 LYS A C 1
ATOM 1005 O O . LYS A 1 117 ? 7.226 8.954 7.011 1.00 46.69 117 LYS A O 1
ATOM 1010 N N . SER A 1 118 ? 5.520 7.507 6.716 1.00 43.34 118 SER A N 1
ATOM 1011 C CA . SER A 1 118 ? 4.619 8.405 6.032 1.00 43.34 118 SER A CA 1
ATOM 1012 C C . SER A 1 118 ? 4.548 9.639 6.900 1.00 43.34 118 SER A C 1
ATOM 1014 O O . SER A 1 118 ? 4.340 9.505 8.108 1.00 43.34 118 SER A O 1
ATOM 1016 N N . GLU A 1 119 ? 4.815 10.778 6.289 1.00 42.41 119 GLU A N 1
ATOM 1017 C CA . GLU A 1 119 ? 4.791 12.089 6.900 1.00 42.41 119 GLU A CA 1
ATOM 1018 C C . GLU A 1 119 ? 3.531 12.269 7.751 1.00 42.41 119 GLU A C 1
ATOM 1020 O O . GLU A 1 119 ? 2.461 12.647 7.297 1.00 42.41 119 GLU A O 1
ATOM 1025 N N . SER A 1 120 ? 3.702 11.958 9.022 1.00 39.31 120 SER A N 1
ATOM 1026 C CA . SER A 1 120 ? 3.055 12.554 10.171 1.00 39.31 120 SER A CA 1
ATOM 1027 C C . SER A 1 120 ? 4.169 12.644 11.212 1.00 39.31 120 SER A C 1
ATOM 1029 O O . SER A 1 120 ? 4.185 11.964 12.232 1.00 39.31 120 SER A O 1
ATOM 1031 N N . LYS A 1 121 ? 5.191 13.450 10.878 1.00 38.09 121 LYS A N 1
ATOM 1032 C CA . LYS A 1 121 ? 6.176 13.984 11.832 1.00 38.09 121 LYS A CA 1
ATOM 1033 C C . LYS A 1 121 ? 5.572 15.094 12.704 1.00 38.09 121 LYS A C 1
ATOM 1035 O O . LYS A 1 121 ? 6.305 15.764 13.416 1.00 38.09 121 LYS A O 1
ATOM 1040 N N . SER A 1 122 ? 4.256 15.270 12.718 1.00 40.47 122 SER A N 1
ATOM 1041 C CA . SER A 1 122 ? 3.587 15.786 13.900 1.00 40.47 122 SER A CA 1
ATOM 1042 C C . SER A 1 122 ? 3.335 14.596 14.826 1.00 40.47 122 SER A C 1
ATOM 1044 O O . SER A 1 122 ? 2.403 13.826 14.629 1.00 40.47 122 SER A O 1
ATOM 1046 N N . LYS A 1 123 ? 4.145 14.440 15.881 1.00 40.78 123 LYS A N 1
ATOM 1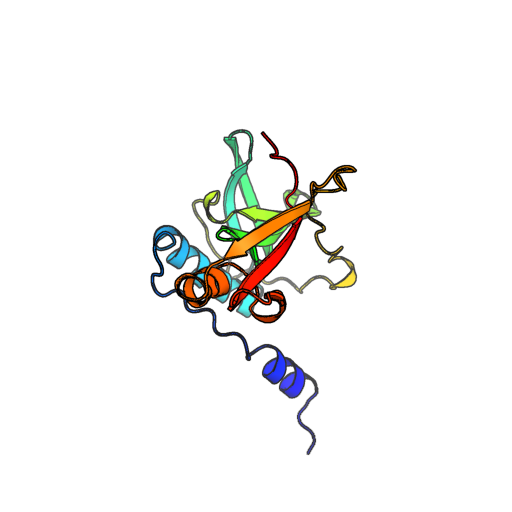047 C CA . LYS A 1 123 ? 3.512 14.039 17.143 1.00 40.78 123 LYS A CA 1
ATOM 1048 C C . LYS A 1 123 ? 2.510 15.162 17.412 1.00 40.78 123 LYS A C 1
ATOM 1050 O O . LYS A 1 123 ? 2.977 16.292 17.571 1.00 40.78 123 LYS A O 1
ATOM 1055 N N . PRO A 1 124 ? 1.189 14.940 17.416 1.00 48.19 124 PRO A N 1
ATOM 1056 C CA . PRO A 1 124 ? 0.316 15.954 17.971 1.00 48.19 124 PRO A CA 1
ATOM 1057 C C . PRO A 1 124 ? 0.735 16.056 19.439 1.00 48.19 124 PRO A C 1
ATOM 1059 O O . PRO A 1 124 ? 0.714 15.060 20.160 1.00 48.19 124 PRO A O 1
ATOM 1062 N N . SER A 1 125 ? 1.213 17.222 19.872 1.00 53.47 125 SER A N 1
ATOM 1063 C CA . SER A 1 125 ? 1.593 17.440 21.272 1.00 53.47 125 SER A CA 1
ATOM 1064 C C . SER A 1 125 ? 0.378 17.460 22.210 1.00 53.47 125 SER A C 1
ATOM 1066 O O . SER A 1 125 ? 0.556 17.604 23.409 1.00 53.47 125 SER A O 1
ATOM 1068 N N . ASN A 1 126 ? -0.830 17.270 21.671 1.00 58.66 126 ASN A N 1
ATOM 1069 C CA . ASN A 1 126 ? -2.084 17.042 22.375 1.00 58.66 126 ASN A CA 1
ATOM 1070 C C . ASN A 1 126 ? -2.892 16.006 21.586 1.00 58.66 126 ASN A C 1
ATOM 1072 O O . ASN A 1 126 ? -3.635 16.358 20.676 1.00 58.66 126 ASN A O 1
ATOM 1076 N N . VAL A 1 127 ? -2.718 14.721 21.891 1.00 66.25 127 VAL A N 1
ATOM 1077 C CA . VAL A 1 127 ? -3.666 13.697 21.439 1.00 66.25 127 VAL A CA 1
ATOM 1078 C C . VAL A 1 127 ? -4.636 13.486 22.599 1.00 66.25 127 VAL A C 1
ATOM 1080 O O . VAL A 1 127 ? -4.216 12.890 23.594 1.00 66.25 127 VAL A O 1
ATOM 1083 N N . PRO A 1 128 ? -5.872 14.016 22.551 1.00 76.00 128 PRO A N 1
ATOM 1084 C CA . PRO A 1 128 ? -6.814 13.822 23.639 1.00 76.00 128 PRO A CA 1
ATOM 1085 C C . PRO A 1 128 ? -7.073 12.330 23.833 1.00 76.00 128 PRO A C 1
ATOM 1087 O O . PRO A 1 128 ? -7.211 11.553 22.881 1.00 76.00 128 PRO A O 1
ATOM 1090 N N . GLU A 1 129 ? -7.097 11.934 25.097 1.00 80.88 129 GLU A N 1
ATOM 1091 C CA . GLU A 1 129 ? -7.438 10.583 25.492 1.00 80.88 129 GLU A CA 1
ATOM 1092 C C . GLU A 1 129 ? -8.951 10.478 25.650 1.00 80.88 129 GLU A C 1
ATOM 1094 O O . GLU A 1 129 ? -9.571 11.231 26.400 1.00 80.88 129 GLU A O 1
ATOM 1099 N N . VAL A 1 130 ? -9.544 9.544 24.917 1.00 86.81 130 VAL A N 1
ATOM 1100 C CA . VAL A 1 130 ? -10.972 9.264 24.930 1.00 86.81 130 VAL A CA 1
ATOM 1101 C C . VAL A 1 130 ? -11.188 7.937 25.644 1.00 86.81 130 VAL A C 1
ATOM 1103 O O . VAL A 1 130 ? -10.616 6.909 25.269 1.00 86.81 130 VAL A O 1
ATOM 1106 N N . LEU A 1 131 ? -12.029 7.973 26.675 1.00 90.38 131 LEU A N 1
ATOM 1107 C CA . LEU A 1 131 ? -12.550 6.793 27.351 1.00 90.38 131 LEU A CA 1
ATOM 1108 C C . LEU A 1 131 ? -13.916 6.457 26.757 1.00 90.38 131 LEU 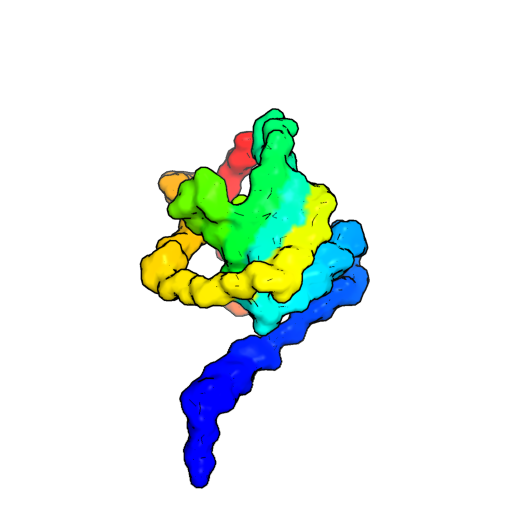A C 1
ATOM 1110 O O . LEU A 1 131 ? -14.817 7.296 26.759 1.00 90.38 131 LEU A O 1
ATOM 1114 N N . LEU A 1 132 ? -14.064 5.241 26.242 1.00 91.19 132 LEU A N 1
ATOM 1115 C CA . LEU A 1 132 ? -15.323 4.752 25.683 1.00 91.19 132 LEU A CA 1
ATOM 1116 C C . LEU A 1 132 ? -15.824 3.603 26.554 1.00 91.19 132 LEU A C 1
ATOM 1118 O O . LEU A 1 132 ? -15.089 2.644 26.790 1.00 91.19 132 LEU A O 1
ATOM 1122 N N . ARG A 1 133 ? -17.065 3.722 27.035 1.00 93.62 133 ARG A N 1
ATOM 1123 C CA . ARG A 1 133 ? -17.747 2.685 27.813 1.00 93.62 133 ARG A CA 1
ATOM 1124 C C . ARG A 1 133 ? -18.793 2.000 26.943 1.00 93.62 133 ARG A C 1
ATOM 1126 O O . ARG A 1 133 ? -19.649 2.677 26.375 1.00 93.62 133 ARG A O 1
ATOM 1133 N N . PHE A 1 134 ? -18.738 0.679 26.883 1.00 93.25 134 PHE A N 1
ATOM 1134 C CA . PHE A 1 134 ? -19.662 -0.168 26.140 1.00 93.25 134 PHE A CA 1
ATOM 1135 C C . PHE A 1 134 ? -20.448 -1.039 27.113 1.00 93.25 134 PHE A C 1
ATOM 1137 O O . PHE A 1 134 ? -19.874 -1.607 28.037 1.00 93.25 134 PHE A O 1
ATOM 1144 N N . GLN A 1 135 ? -21.759 -1.139 26.906 1.00 95.56 135 GLN A N 1
ATOM 1145 C CA . GLN A 1 135 ? -22.569 -2.136 27.606 1.00 95.56 135 GLN A CA 1
ATOM 1146 C C . GLN A 1 135 ? -22.196 -3.539 27.113 1.00 95.56 135 GLN A C 1
ATOM 1148 O O . GLN A 1 135 ? -21.713 -3.677 25.983 1.00 95.56 135 GLN A O 1
ATOM 1153 N N . ASP A 1 136 ? -22.412 -4.561 27.941 1.00 92.50 136 ASP A N 1
ATOM 1154 C CA . ASP A 1 136 ? -22.034 -5.944 27.621 1.00 92.50 136 ASP A CA 1
ATOM 1155 C C . ASP A 1 136 ? -22.657 -6.418 26.297 1.00 92.50 136 ASP A C 1
ATOM 1157 O O . ASP A 1 136 ? -21.983 -7.014 25.457 1.00 92.50 136 ASP A O 1
ATOM 1161 N N . GLU A 1 137 ? -23.899 -6.015 26.019 1.00 93.69 137 GLU A N 1
ATOM 1162 C CA . GLU A 1 137 ? -24.615 -6.373 24.792 1.00 93.69 137 GLU A CA 1
ATOM 1163 C C . GLU A 1 137 ? -23.947 -5.812 23.527 1.00 93.69 137 GLU A C 1
ATOM 1165 O O . GLU A 1 137 ? -24.070 -6.393 22.450 1.00 93.69 137 GLU A O 1
ATOM 1170 N N . ALA A 1 138 ? -23.220 -4.696 23.639 1.00 89.06 138 ALA A N 1
ATOM 1171 C CA . ALA A 1 138 ? -22.525 -4.049 22.527 1.00 89.06 138 ALA A CA 1
ATOM 1172 C C . ALA A 1 138 ? -21.051 -4.470 22.404 1.00 89.06 138 ALA A C 1
ATOM 1174 O O . ALA A 1 138 ? -20.378 -4.045 21.461 1.00 89.06 138 ALA A O 1
ATOM 1175 N N . ARG A 1 139 ? -20.541 -5.293 23.332 1.00 86.94 139 ARG A N 1
ATOM 1176 C CA . ARG A 1 139 ? -19.129 -5.688 23.392 1.00 86.94 139 ARG A CA 1
ATOM 1177 C C . ARG A 1 139 ? -18.650 -6.311 22.084 1.00 86.94 139 ARG A C 1
ATOM 1179 O O . ARG A 1 139 ? -17.660 -5.852 21.529 1.00 86.94 139 ARG A O 1
ATOM 1186 N N . HIS A 1 140 ? -19.382 -7.299 21.573 1.00 87.00 140 HIS A N 1
ATOM 1187 C CA . HIS A 1 140 ? -19.009 -8.025 20.355 1.00 87.00 140 HIS A CA 1
ATOM 1188 C C . HIS A 1 140 ? -18.880 -7.105 19.130 1.00 87.00 140 HIS A C 1
ATOM 1190 O O . HIS A 1 140 ? -17.969 -7.273 18.329 1.00 87.00 140 HIS A O 1
ATOM 1196 N N . LEU A 1 141 ? -19.744 -6.089 19.008 1.00 86.94 141 LEU A N 1
ATOM 1197 C CA . LEU A 1 141 ? -19.622 -5.087 17.949 1.00 86.94 141 LEU A CA 1
ATOM 1198 C C . LEU A 1 141 ? -18.390 -4.221 18.173 1.00 86.94 141 LEU A C 1
ATOM 1200 O O . LEU A 1 141 ? -17.660 -3.957 17.231 1.00 86.94 141 LEU A O 1
ATOM 1204 N N . ALA A 1 142 ? -18.136 -3.782 19.406 1.00 85.62 142 ALA A N 1
ATOM 1205 C CA . ALA A 1 142 ? -16.965 -2.972 19.718 1.00 85.62 142 ALA A CA 1
ATOM 1206 C C . ALA A 1 142 ? -15.647 -3.726 19.436 1.00 85.62 142 ALA A C 1
ATOM 1208 O O . ALA A 1 142 ? -14.707 -3.116 18.930 1.00 85.62 142 ALA A O 1
ATOM 1209 N N . GLU A 1 143 ? -15.592 -5.037 19.681 1.00 86.25 143 GLU A N 1
ATOM 1210 C CA . GLU A 1 143 ? -14.447 -5.911 19.367 1.00 86.25 143 GLU A CA 1
ATOM 1211 C C . GLU A 1 143 ? -14.130 -5.993 17.859 1.00 86.25 143 GLU A C 1
ATOM 1213 O O . GLU A 1 143 ? -13.000 -6.290 17.482 1.00 86.25 143 GLU A O 1
ATOM 1218 N N . GLU A 1 144 ? -15.075 -5.676 16.965 1.00 78.69 144 GLU A N 1
ATOM 1219 C CA . GLU A 1 144 ? -14.775 -5.577 15.526 1.00 78.69 144 GLU A CA 1
ATOM 1220 C C . GLU A 1 144 ? -13.962 -4.320 15.175 1.00 78.69 144 GLU A C 1
ATOM 1222 O O . GLU A 1 144 ? -13.234 -4.288 14.179 1.00 78.69 144 GLU A O 1
ATOM 1227 N N . TRP A 1 145 ? -14.093 -3.261 15.978 1.00 77.00 145 TRP A N 1
ATOM 1228 C CA . TRP A 1 145 ? -13.446 -1.965 15.740 1.00 77.00 145 TRP A CA 1
ATOM 1229 C C . TRP A 1 145 ? -12.205 -1.759 16.609 1.00 77.00 145 TRP A C 1
ATOM 1231 O O . TRP A 1 145 ? -11.312 -0.985 16.246 1.00 77.00 145 TRP A O 1
ATOM 1241 N N . PHE A 1 146 ? -12.150 -2.434 17.754 1.00 81.50 146 PHE A N 1
ATOM 1242 C CA . PHE A 1 146 ? -11.099 -2.317 18.750 1.00 81.50 146 PHE A CA 1
ATOM 1243 C C . PHE A 1 146 ? -10.509 -3.688 19.047 1.00 81.50 146 PHE A C 1
ATOM 1245 O O . PHE A 1 146 ? -11.220 -4.680 19.092 1.00 81.50 146 PHE A O 1
ATOM 1252 N N . ASP A 1 147 ? -9.202 -3.727 19.287 1.00 76.25 147 ASP A N 1
ATOM 1253 C CA . ASP A 1 147 ? -8.530 -4.954 19.703 1.00 76.25 147 ASP A CA 1
ATOM 1254 C C . ASP A 1 147 ? -9.182 -5.511 20.979 1.00 76.25 147 ASP A C 1
ATOM 1256 O O . ASP A 1 147 ? -9.363 -4.783 21.956 1.00 76.25 147 ASP A O 1
ATOM 1260 N N . ILE A 1 148 ? -9.548 -6.791 20.972 1.00 80.75 148 ILE A N 1
ATOM 1261 C CA . ILE A 1 148 ? -10.227 -7.440 22.098 1.00 80.75 148 ILE A CA 1
ATOM 1262 C C . ILE A 1 148 ? -9.418 -7.331 23.397 1.00 80.75 148 ILE A C 1
ATOM 1264 O O . ILE A 1 148 ? -9.987 -7.235 24.484 1.00 80.75 148 ILE A O 1
ATOM 1268 N N . GLU A 1 149 ? -8.089 -7.271 23.295 1.00 84.44 149 GLU A N 1
ATOM 1269 C CA . GLU A 1 149 ? -7.192 -7.188 24.449 1.00 84.44 149 GLU A CA 1
ATOM 1270 C C . GLU A 1 149 ? -7.252 -5.835 25.178 1.00 84.44 149 GLU A C 1
ATOM 1272 O O . GLU A 1 149 ? -6.776 -5.725 26.308 1.00 84.44 149 GLU A O 1
ATOM 1277 N N . VAL A 1 150 ? -7.837 -4.792 24.572 1.00 85.12 150 VAL A N 1
ATOM 1278 C CA . VAL A 1 150 ? -7.890 -3.452 25.187 1.00 85.12 150 VAL A CA 1
ATOM 1279 C C . VAL A 1 150 ? -9.108 -3.223 26.082 1.00 85.12 150 VAL A C 1
ATOM 1281 O O . VAL A 1 150 ? -9.213 -2.157 26.693 1.00 85.12 150 VAL A O 1
ATOM 1284 N N . PHE A 1 151 ? -10.029 -4.186 26.156 1.00 89.19 151 PHE A N 1
ATOM 1285 C CA . PHE A 1 151 ? -11.251 -4.075 26.947 1.00 89.19 151 PHE A CA 1
ATOM 1286 C C . PHE A 1 151 ? -11.005 -4.427 28.414 1.00 89.19 151 PHE A C 1
ATOM 1288 O O . PHE A 1 151 ? -10.573 -5.528 28.751 1.00 89.19 151 PHE A O 1
ATOM 1295 N N . LEU A 1 152 ? -11.332 -3.487 29.301 1.00 91.31 152 LEU A N 1
ATOM 1296 C CA . LEU A 1 152 ? -11.274 -3.668 30.748 1.00 91.31 152 LEU A CA 1
ATOM 1297 C C . LEU A 1 152 ? -12.695 -3.827 31.305 1.00 91.31 152 LEU A C 1
ATOM 1299 O O . LEU A 1 152 ? -13.525 -2.948 31.055 1.00 91.31 152 LEU A O 1
ATOM 1303 N N . PRO A 1 153 ? -12.995 -4.901 32.055 1.00 92.56 153 PRO A N 1
ATOM 1304 C CA . PRO A 1 153 ? -14.296 -5.054 32.692 1.00 92.56 153 PRO A CA 1
ATOM 1305 C C . PRO A 1 153 ? -14.459 -4.034 33.824 1.00 92.56 153 PRO A C 1
ATOM 1307 O O . PRO A 1 153 ? -13.509 -3.729 34.550 1.00 92.56 153 PRO A O 1
ATOM 1310 N N . LEU A 1 154 ? -15.675 -3.525 33.987 1.00 93.44 154 LEU A N 1
ATOM 1311 C CA . LEU A 1 154 ? -16.088 -2.680 35.101 1.00 93.44 154 LEU A CA 1
ATOM 1312 C C . LEU A 1 154 ? -17.003 -3.462 36.052 1.00 93.44 154 LEU A C 1
ATOM 1314 O O . LEU A 1 154 ? -17.607 -4.468 35.684 1.00 93.44 154 LEU A O 1
ATOM 1318 N N . GLU A 1 155 ? -17.117 -2.988 37.294 1.00 93.25 155 GLU A N 1
ATOM 1319 C CA . GLU A 1 155 ? -17.938 -3.635 38.331 1.00 93.25 155 GLU A CA 1
ATOM 1320 C C . GLU A 1 155 ? -19.432 -3.693 37.975 1.00 93.25 155 GLU A C 1
ATOM 1322 O O . GLU A 1 155 ? -20.138 -4.590 38.428 1.00 93.25 155 GLU A O 1
ATOM 1327 N N . ASP A 1 156 ? -19.913 -2.764 37.143 1.00 92.62 156 ASP A N 1
ATOM 1328 C CA . ASP A 1 156 ? -21.300 -2.708 36.667 1.00 92.62 156 ASP A CA 1
ATOM 1329 C C . ASP A 1 156 ? -21.589 -3.680 35.504 1.00 92.62 156 ASP A C 1
ATOM 1331 O O . ASP A 1 156 ? -22.686 -3.657 34.949 1.00 92.62 156 ASP A O 1
ATOM 1335 N N . GLY A 1 157 ? -20.623 -4.529 35.133 1.00 90.81 157 GLY A N 1
ATOM 1336 C CA . GLY A 1 157 ? -20.726 -5.472 34.017 1.00 90.81 157 GLY A CA 1
ATOM 1337 C C . GLY A 1 157 ? -20.483 -4.845 32.642 1.00 90.81 157 GLY A C 1
ATOM 1338 O O . GLY A 1 157 ? -20.496 -5.556 31.641 1.00 90.81 157 GLY A O 1
ATOM 1339 N N . SER A 1 158 ? -20.237 -3.534 32.572 1.00 94.25 158 SER A N 1
ATOM 1340 C CA . SER A 1 158 ? -19.865 -2.854 31.331 1.00 94.25 158 SER A CA 1
ATOM 1341 C C . SER A 1 158 ? -18.354 -2.925 31.076 1.00 94.25 158 SER A C 1
ATOM 1343 O O . SER A 1 158 ? -17.572 -3.383 31.909 1.00 94.25 158 SER A O 1
ATOM 1345 N N . TRP A 1 159 ? -17.929 -2.468 29.901 1.00 94.06 159 TRP A N 1
ATOM 1346 C CA . TRP A 1 159 ? -16.546 -2.556 29.443 1.00 94.06 159 TRP A CA 1
ATOM 1347 C C . TRP A 1 159 ? -15.989 -1.181 29.101 1.00 94.06 159 TRP A C 1
ATOM 1349 O O . TRP A 1 159 ? -16.680 -0.348 28.513 1.00 94.06 159 TRP A O 1
ATOM 1359 N N . LEU A 1 160 ? -14.722 -0.945 29.433 1.00 93.56 160 LEU A N 1
ATOM 1360 C CA . LEU A 1 160 ? -14.025 0.314 29.194 1.00 93.56 160 LEU A CA 1
ATOM 1361 C C . LEU A 1 160 ? -12.838 0.111 28.255 1.00 93.56 160 LEU A C 1
ATOM 1363 O O . LEU A 1 160 ? -12.039 -0.804 28.448 1.00 93.56 160 LEU A O 1
ATOM 1367 N N . ILE A 1 161 ? -12.672 1.025 27.300 1.00 92.44 161 ILE A N 1
ATOM 1368 C CA . ILE A 1 161 ? -11.439 1.152 26.518 1.00 92.44 161 ILE A CA 1
ATOM 1369 C C . ILE A 1 161 ? -10.873 2.566 26.617 1.00 92.44 161 ILE A C 1
ATOM 1371 O O . ILE A 1 161 ? -11.606 3.554 26.729 1.00 92.44 161 ILE A O 1
ATOM 1375 N N . LYS A 1 162 ? -9.547 2.657 26.518 1.00 87.19 162 LYS A N 1
ATOM 1376 C CA . LYS A 1 162 ? -8.785 3.906 26.481 1.00 87.19 162 LYS A CA 1
ATOM 1377 C C . LYS A 1 162 ? -8.140 4.053 25.106 1.00 87.19 162 LYS A C 1
ATOM 1379 O O . LYS A 1 162 ? -7.366 3.188 24.693 1.00 87.19 162 LYS A O 1
ATOM 1384 N N . LYS A 1 163 ? -8.439 5.135 24.384 1.00 83.38 163 LYS A N 1
ATOM 1385 C CA . LYS A 1 163 ? -7.877 5.384 23.048 1.00 83.38 163 LYS A CA 1
ATOM 1386 C C . LYS A 1 163 ? -7.430 6.827 22.885 1.00 83.38 163 LYS A C 1
ATOM 1388 O O . LYS A 1 163 ? -8.046 7.743 23.409 1.00 83.38 163 LYS A O 1
ATOM 1393 N N . THR A 1 164 ? -6.376 7.028 22.107 1.00 79.38 164 THR A N 1
ATOM 1394 C CA . THR A 1 164 ? -5.924 8.353 21.694 1.00 79.38 164 THR A CA 1
ATOM 1395 C C . THR A 1 164 ? -6.265 8.550 20.218 1.00 79.38 164 THR A C 1
ATOM 1397 O O . THR A 1 164 ? -5.979 7.688 19.383 1.00 79.38 164 THR A O 1
ATOM 1400 N N . TYR A 1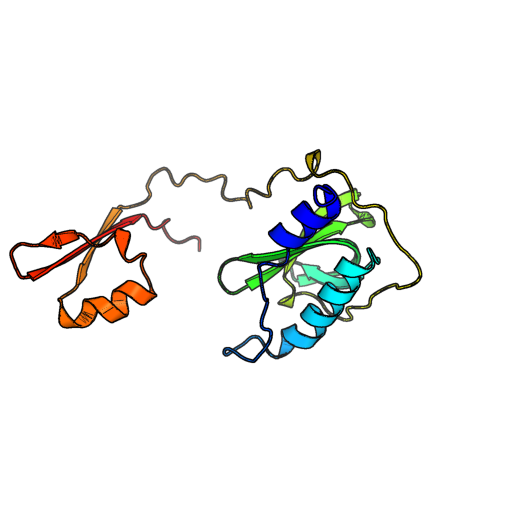 165 ? -6.912 9.668 19.893 1.00 67.75 165 TYR A N 1
ATOM 1401 C CA . TYR A 1 165 ? -7.245 10.043 18.518 1.00 67.75 165 TYR A CA 1
ATOM 1402 C C . TYR A 1 165 ? -6.525 11.342 18.162 1.00 67.75 165 TYR A C 1
ATOM 1404 O O . TYR A 1 165 ? -6.652 12.311 18.912 1.00 67.75 165 TYR A O 1
ATOM 1412 N N . PRO A 1 166 ? -5.755 11.397 17.060 1.00 59.38 166 PRO A N 1
ATOM 1413 C CA . PRO A 1 166 ? -5.197 12.664 16.603 1.00 59.38 166 PRO A CA 1
ATOM 1414 C C . PRO A 1 166 ? -6.353 13.619 16.290 1.00 59.38 166 PRO A C 1
ATOM 1416 O O . PRO A 1 166 ? -7.285 13.229 15.586 1.00 59.38 166 PRO A O 1
ATOM 1419 N N . GLU A 1 167 ? -6.309 14.846 16.820 1.00 49.50 167 GLU A N 1
ATOM 1420 C CA . GLU A 1 167 ? -7.283 15.871 16.437 1.00 49.50 167 GLU A CA 1
ATOM 1421 C C . GLU A 1 167 ? -7.271 16.035 14.912 1.00 49.50 167 GLU A C 1
ATOM 1423 O O . GLU A 1 167 ? -6.212 16.028 14.278 1.00 49.50 167 GLU A O 1
ATOM 1428 N N . ASN A 1 168 ? -8.474 16.095 14.339 1.00 41.53 168 ASN A N 1
ATOM 1429 C CA . ASN A 1 168 ? -8.747 16.077 12.907 1.00 41.53 168 ASN A CA 1
ATOM 1430 C C . ASN A 1 168 ? -7.754 16.930 12.099 1.00 41.53 168 ASN A C 1
ATOM 1432 O O . ASN A 1 168 ? -7.642 18.137 12.304 1.00 41.53 168 ASN A O 1
ATOM 1436 N N . ILE A 1 169 ? -7.082 16.311 11.125 1.00 35.81 169 ILE A N 1
ATOM 1437 C CA . ILE A 1 169 ? -6.425 17.049 10.044 1.00 35.81 169 ILE A CA 1
ATOM 1438 C C . ILE A 1 169 ? -7.536 17.415 9.053 1.00 35.81 169 ILE A C 1
ATOM 1440 O O . ILE A 1 169 ? -7.997 16.546 8.311 1.00 35.81 169 ILE A O 1
ATOM 1444 N N . ASN A 1 170 ? -7.999 18.668 9.112 1.00 29.31 170 ASN A N 1
ATOM 1445 C CA . ASN A 1 170 ? -8.747 19.315 8.024 1.00 29.31 170 ASN A CA 1
ATOM 1446 C C . ASN A 1 170 ? -7.905 19.372 6.742 1.00 29.31 170 ASN A C 1
ATOM 1448 O O . ASN A 1 170 ? -6.673 19.575 6.856 1.00 29.31 170 ASN A O 1
#

Secondary structure (DSSP, 8-state):
-PPPHHHHHHHHHTT-----S--TT-GGGHHHHHHHHHHHHTTEEEEEEEE-TTS-EEEEEEEEEEEEEETTEEEEEEEEGGGTEEEEEEGGGEEEEEEEEEEE-PPPPGGG------S-----S---EEEEEE-GGGHHHHHHHS-GGG-EE-TTS-EEEEEE------

pLDDT: mean 78.54, std 17.39, range [29.31, 97.62]